Protein AF-A0A2V9WKB6-F1 (afdb_monomer)

Structure (mmCIF, N/CA/C/O backbone):
data_AF-A0A2V9WKB6-F1
#
_entry.id   AF-A0A2V9WKB6-F1
#
loop_
_atom_site.group_PDB
_atom_site.id
_atom_site.type_symbol
_atom_site.label_atom_id
_atom_site.label_alt_id
_atom_site.label_comp_id
_atom_site.label_asym_id
_atom_site.label_entity_id
_atom_site.label_seq_id
_atom_site.pdbx_PDB_ins_code
_atom_site.Cartn_x
_atom_site.Cartn_y
_atom_site.Cartn_z
_atom_site.occupancy
_atom_site.B_iso_or_equiv
_atom_site.auth_seq_id
_atom_site.auth_comp_id
_atom_site.auth_asym_id
_atom_site.auth_atom_id
_atom_site.pdbx_PDB_model_num
ATOM 1 N N . MET A 1 1 ? 29.703 27.409 -41.846 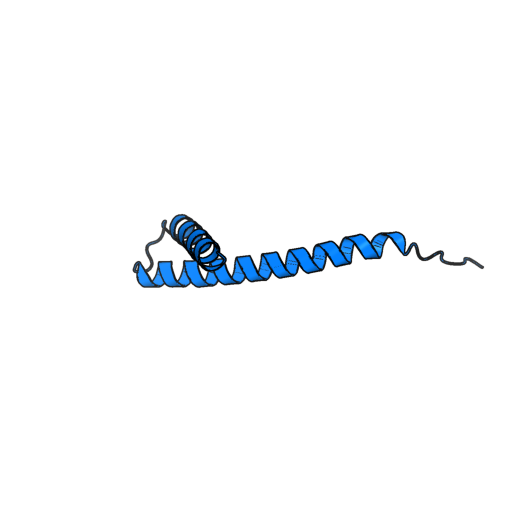1.00 39.22 1 MET A N 1
ATOM 2 C CA . MET A 1 1 ? 29.437 25.962 -41.966 1.00 39.22 1 MET A CA 1
ATOM 3 C C . MET A 1 1 ? 29.777 25.366 -40.609 1.00 39.22 1 MET A C 1
ATOM 5 O O . MET A 1 1 ? 30.945 25.364 -40.257 1.00 39.22 1 MET A O 1
ATOM 9 N N . ILE A 1 2 ? 28.774 25.085 -39.774 1.00 52.44 2 ILE A N 1
ATOM 10 C CA . ILE A 1 2 ? 28.977 24.535 -38.425 1.00 52.44 2 ILE A CA 1
ATOM 11 C C . ILE A 1 2 ? 28.466 23.104 -38.491 1.00 52.44 2 ILE A C 1
ATOM 13 O O . ILE A 1 2 ? 27.260 22.896 -38.576 1.00 52.44 2 ILE A O 1
ATOM 17 N N . ASP A 1 3 ? 29.376 22.139 -38.501 1.00 55.47 3 ASP A N 1
ATOM 18 C CA . ASP A 1 3 ? 29.036 20.726 -38.387 1.00 55.47 3 ASP A CA 1
ATOM 19 C C . ASP A 1 3 ? 28.616 20.423 -36.940 1.00 55.47 3 ASP A C 1
ATOM 21 O O . ASP A 1 3 ? 29.444 20.535 -36.025 1.00 55.47 3 ASP A O 1
ATOM 25 N N . PRO A 1 4 ? 27.359 20.028 -36.669 1.00 61.34 4 PRO A N 1
ATOM 26 C CA . PRO A 1 4 ? 26.977 19.632 -35.328 1.00 61.34 4 PRO A CA 1
ATOM 27 C C . PRO A 1 4 ? 27.508 18.216 -35.077 1.00 61.34 4 PRO A C 1
ATOM 29 O O . PRO A 1 4 ? 26.915 17.220 -35.490 1.00 61.34 4 PRO A O 1
ATOM 32 N N . LYS A 1 5 ? 28.635 18.112 -34.364 1.00 56.19 5 LYS A N 1
ATOM 33 C CA . LYS A 1 5 ? 29.069 16.861 -33.728 1.00 56.19 5 LYS A CA 1
ATOM 34 C C . LYS A 1 5 ? 28.036 16.473 -32.668 1.00 56.19 5 LYS A C 1
ATOM 36 O O . LYS A 1 5 ? 28.132 16.872 -31.510 1.00 56.19 5 LYS A O 1
ATOM 41 N N . ILE A 1 6 ? 27.034 15.700 -33.077 1.00 59.44 6 ILE A N 1
ATOM 42 C CA . ILE A 1 6 ? 26.075 15.059 -32.179 1.00 59.44 6 ILE A CA 1
ATOM 43 C C . ILE A 1 6 ? 26.870 14.115 -31.273 1.00 59.44 6 ILE A C 1
ATOM 45 O O . ILE A 1 6 ? 27.362 13.067 -31.693 1.00 59.44 6 ILE A O 1
ATOM 49 N N . ASN A 1 7 ? 27.030 14.523 -30.018 1.00 53.94 7 ASN A N 1
ATOM 50 C CA . ASN A 1 7 ? 27.682 13.750 -28.975 1.00 53.94 7 ASN A CA 1
ATOM 51 C C . ASN A 1 7 ? 26.768 12.582 -28.565 1.00 53.94 7 ASN A C 1
ATOM 53 O O . ASN A 1 7 ? 25.987 12.664 -27.621 1.00 53.94 7 ASN A O 1
ATOM 57 N N . ILE A 1 8 ? 26.852 11.481 -29.309 1.00 54.53 8 ILE A N 1
ATOM 58 C CA . ILE A 1 8 ? 26.118 10.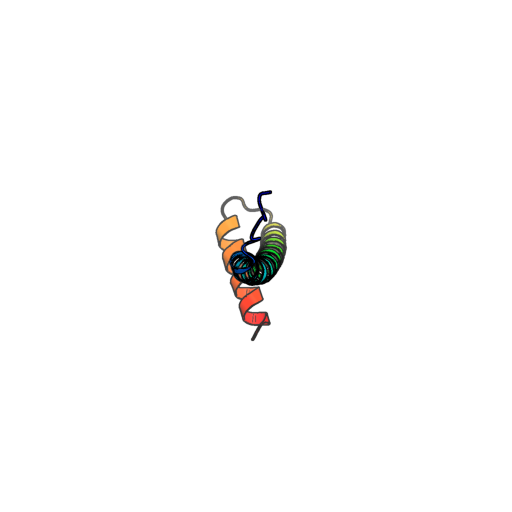225 -29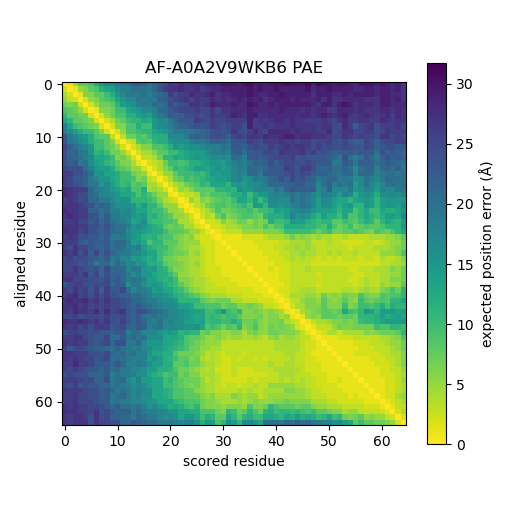.078 1.00 54.53 8 ILE A CA 1
ATOM 59 C C . ILE A 1 8 ? 26.506 9.502 -27.774 1.00 54.53 8 ILE A C 1
ATOM 61 O O . ILE A 1 8 ? 25.884 8.501 -27.422 1.00 54.53 8 ILE A O 1
ATOM 65 N N . ARG A 1 9 ? 27.478 10.012 -27.004 1.00 50.47 9 ARG A N 1
ATOM 66 C CA . ARG A 1 9 ? 27.952 9.373 -25.766 1.00 50.47 9 ARG A CA 1
ATOM 67 C C . ARG A 1 9 ? 26.951 9.439 -24.603 1.00 50.47 9 ARG A C 1
ATOM 69 O O . ARG A 1 9 ? 27.067 8.653 -23.669 1.00 50.47 9 ARG A O 1
ATOM 76 N N . SER A 1 10 ? 25.934 10.298 -24.675 1.00 53.22 10 SER A N 1
ATOM 77 C CA . SER A 1 10 ? 24.927 10.445 -23.608 1.00 53.22 10 SER A CA 1
ATOM 78 C C . SER A 1 10 ? 23.698 9.539 -23.756 1.00 53.22 10 SER A C 1
ATOM 80 O O . SER A 1 10 ? 22.894 9.453 -22.833 1.00 53.22 10 SER A O 1
ATOM 82 N N . LYS A 1 11 ? 23.525 8.839 -24.887 1.00 48.22 11 LYS A N 1
ATOM 83 C CA . LYS A 1 11 ? 22.310 8.034 -25.130 1.00 48.22 11 LYS A CA 1
ATOM 84 C C . LYS A 1 11 ? 22.313 6.681 -24.408 1.00 48.22 11 LYS A C 1
ATOM 86 O O . LYS A 1 11 ? 21.248 6.162 -24.096 1.00 48.22 11 LYS A O 1
ATOM 91 N N . SER A 1 12 ? 23.495 6.138 -24.108 1.00 49.56 12 SER A N 1
ATOM 92 C CA . SER A 1 12 ? 23.625 4.798 -23.516 1.00 49.56 12 SER A CA 1
ATOM 93 C C . SER A 1 12 ? 23.362 4.750 -22.006 1.00 49.56 12 SER A C 1
ATOM 95 O O . SER A 1 12 ? 23.036 3.689 -21.488 1.00 49.56 12 SER A O 1
ATOM 97 N N . ALA A 1 13 ? 23.492 5.874 -21.293 1.00 51.56 13 ALA A N 1
ATOM 98 C CA . ALA A 1 13 ? 23.162 5.946 -19.866 1.00 51.56 13 ALA A CA 1
ATOM 99 C C . ALA A 1 13 ? 21.647 6.103 -19.640 1.00 51.56 13 ALA A C 1
ATOM 101 O O . ALA A 1 13 ? 21.097 5.538 -18.697 1.00 51.56 13 ALA A O 1
ATOM 102 N N . LEU A 1 14 ? 20.963 6.815 -20.545 1.00 52.06 14 LEU A N 1
ATOM 103 C CA . LEU A 1 14 ? 19.522 7.042 -20.456 1.00 52.06 14 LEU A CA 1
ATOM 104 C C . LEU A 1 14 ? 18.725 5.763 -20.749 1.00 52.06 14 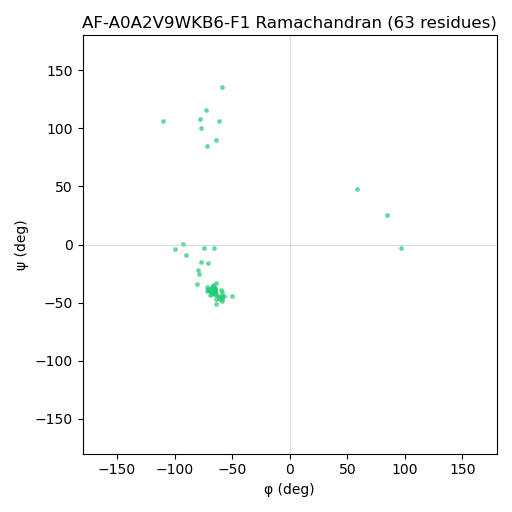LEU A C 1
ATOM 106 O O . LEU A 1 14 ? 17.748 5.489 -20.067 1.00 52.06 14 LEU A O 1
ATOM 110 N N . SER A 1 15 ? 19.157 4.940 -21.711 1.00 52.09 15 SER A N 1
ATOM 111 C CA . SER A 1 15 ? 18.486 3.667 -22.016 1.00 52.09 15 SER A CA 1
ATOM 112 C C . SER A 1 15 ? 18.580 2.654 -20.868 1.00 52.09 15 SER A C 1
ATOM 114 O O . SER A 1 15 ? 17.608 1.957 -20.592 1.00 52.09 15 SER A O 1
ATOM 116 N N . ALA A 1 16 ? 19.707 2.610 -20.151 1.00 52.25 16 ALA A N 1
ATOM 117 C CA . ALA A 1 16 ? 19.841 1.795 -18.944 1.00 52.25 16 ALA A CA 1
ATOM 118 C C . ALA A 1 16 ? 18.957 2.324 -17.797 1.00 52.25 16 ALA A C 1
ATOM 120 O O . ALA A 1 16 ? 18.305 1.540 -17.113 1.00 52.25 16 ALA A O 1
ATOM 121 N N . GLN A 1 17 ? 18.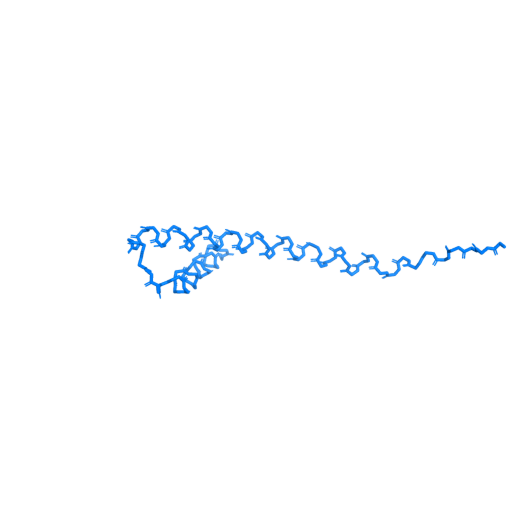872 3.649 -17.618 1.00 50.72 17 GLN A N 1
ATOM 122 C CA . GLN A 1 17 ? 17.982 4.256 -16.622 1.00 50.72 17 GLN A CA 1
ATOM 123 C C . GLN A 1 17 ? 16.500 4.032 -16.926 1.00 50.72 17 GLN A C 1
ATOM 125 O O . GLN A 1 17 ? 15.756 3.722 -16.006 1.00 50.72 17 GLN A O 1
ATOM 130 N N . VAL A 1 18 ? 16.065 4.143 -18.182 1.00 54.12 18 VAL A N 1
ATOM 131 C CA . VAL A 1 18 ? 14.655 3.956 -18.570 1.00 54.12 18 VAL A CA 1
ATOM 132 C C . VAL A 1 18 ? 14.194 2.519 -18.321 1.00 54.12 18 VAL A C 1
ATOM 134 O O . VAL A 1 18 ? 13.097 2.314 -17.809 1.00 54.12 18 VAL A O 1
ATOM 137 N N . ASN A 1 19 ? 15.046 1.527 -18.593 1.00 54.06 19 ASN A N 1
ATOM 138 C CA . ASN A 1 19 ? 14.719 0.123 -18.333 1.00 54.06 19 ASN A CA 1
ATOM 139 C C . ASN A 1 19 ? 14.618 -0.174 -16.828 1.00 54.06 19 ASN A C 1
ATOM 141 O O . ASN A 1 19 ? 13.724 -0.900 -16.398 1.00 54.06 19 ASN A O 1
ATOM 145 N N . ASN A 1 20 ? 15.487 0.440 -16.019 1.00 54.78 20 ASN A N 1
ATOM 146 C CA . ASN A 1 20 ? 15.432 0.318 -14.563 1.00 54.78 20 ASN A CA 1
ATOM 147 C C . ASN A 1 20 ? 14.241 1.086 -13.965 1.00 54.78 20 ASN A C 1
ATOM 149 O O . ASN A 1 20 ? 13.576 0.567 -13.079 1.00 54.78 20 ASN A O 1
ATOM 153 N N . HIS A 1 21 ? 13.919 2.280 -14.471 1.00 52.72 21 HIS A N 1
ATOM 154 C CA . HIS A 1 21 ? 12.753 3.055 -14.036 1.00 52.72 21 HIS A CA 1
ATOM 155 C C . HIS A 1 21 ? 11.434 2.374 -14.393 1.00 52.72 21 HIS A C 1
ATOM 157 O O . HIS A 1 21 ? 10.510 2.418 -13.594 1.00 52.72 21 HIS A O 1
ATOM 163 N N . ALA A 1 22 ? 11.334 1.729 -15.558 1.00 54.78 22 ALA A N 1
ATOM 164 C CA . ALA A 1 22 ? 10.145 0.970 -15.934 1.00 54.78 22 ALA A CA 1
ATOM 165 C C . ALA A 1 22 ? 9.961 -0.272 -15.047 1.00 54.78 22 ALA A C 1
ATOM 167 O O . ALA A 1 22 ? 8.847 -0.555 -14.618 1.00 54.78 22 ALA A O 1
ATOM 168 N N . GLY A 1 23 ? 11.053 -0.976 -14.721 1.00 54.44 23 GLY A N 1
ATOM 169 C CA . GLY A 1 23 ? 11.028 -2.088 -13.767 1.00 54.44 23 GLY A CA 1
ATOM 170 C C . GLY A 1 23 ? 10.644 -1.650 -12.350 1.00 54.44 23 GLY A C 1
ATOM 171 O O . GLY A 1 23 ? 9.822 -2.305 -11.716 1.00 54.44 23 GLY A O 1
ATOM 172 N N . MET A 1 24 ? 11.172 -0.513 -11.884 1.00 57.22 24 MET A N 1
ATOM 173 C CA . MET A 1 24 ? 10.814 0.075 -10.587 1.00 57.22 24 MET A CA 1
ATOM 174 C C . MET A 1 24 ? 9.372 0.589 -10.571 1.00 57.22 24 MET A C 1
ATOM 176 O O . MET A 1 24 ? 8.662 0.318 -9.621 1.00 57.22 24 MET A O 1
ATOM 180 N N . ALA A 1 25 ? 8.892 1.223 -11.644 1.00 59.81 25 ALA A N 1
ATOM 181 C CA . ALA A 1 25 ? 7.508 1.688 -11.745 1.00 59.81 25 ALA A CA 1
ATOM 182 C C . ALA A 1 25 ? 6.496 0.530 -11.797 1.00 59.81 25 ALA A C 1
ATOM 184 O O . ALA A 1 25 ? 5.399 0.642 -11.256 1.00 59.81 25 ALA A O 1
ATOM 185 N N . LEU A 1 26 ? 6.853 -0.594 -12.428 1.00 60.28 26 LEU A N 1
ATOM 186 C CA . LEU A 1 26 ? 6.042 -1.815 -12.402 1.00 60.28 26 LEU A CA 1
ATOM 187 C C . LEU A 1 26 ? 6.042 -2.464 -11.013 1.00 60.28 26 LEU A C 1
ATOM 189 O O . LEU A 1 26 ? 4.995 -2.925 -10.563 1.00 60.28 26 LEU A O 1
ATOM 193 N N . ALA A 1 27 ? 7.188 -2.472 -10.326 1.00 64.62 27 ALA A N 1
ATOM 194 C CA . ALA A 1 27 ? 7.285 -2.937 -8.945 1.00 64.62 27 ALA A CA 1
ATOM 195 C C . ALA A 1 27 ? 6.469 -2.043 -7.996 1.00 64.62 27 ALA A C 1
ATOM 197 O O . ALA A 1 27 ? 5.653 -2.564 -7.243 1.00 64.62 27 ALA A O 1
ATOM 198 N N . ASP A 1 28 ? 6.594 -0.719 -8.108 1.00 70.50 28 ASP A N 1
ATOM 199 C CA . ASP A 1 28 ? 5.784 0.260 -7.374 1.00 70.50 28 ASP A CA 1
ATOM 200 C C . ASP A 1 28 ? 4.292 0.077 -7.662 1.00 70.50 28 ASP A C 1
ATOM 202 O O . ASP A 1 28 ? 3.474 0.115 -6.748 1.00 70.50 28 ASP A O 1
ATOM 206 N N . SER A 1 29 ? 3.915 -0.193 -8.916 1.00 79.06 29 SER A N 1
ATOM 207 C CA . SER A 1 29 ? 2.518 -0.442 -9.286 1.00 79.06 29 SER A CA 1
ATOM 208 C C . SER A 1 29 ? 1.969 -1.739 -8.675 1.00 79.06 29 SER A C 1
ATOM 210 O O . SER A 1 29 ? 0.823 -1.771 -8.214 1.00 79.06 29 SER A O 1
ATOM 212 N N . ALA A 1 30 ? 2.775 -2.802 -8.617 1.00 84.69 30 ALA A N 1
ATOM 213 C CA . ALA A 1 30 ? 2.387 -4.061 -7.986 1.00 84.69 30 ALA A CA 1
ATOM 214 C C . ALA A 1 30 ? 2.266 -3.916 -6.460 1.00 84.69 30 ALA A C 1
ATOM 216 O O . ALA A 1 30 ? 1.286 -4.385 -5.876 1.00 84.69 30 ALA A O 1
ATOM 217 N N . VAL A 1 31 ? 3.226 -3.234 -5.826 1.00 85.50 31 VAL A N 1
ATOM 218 C CA . VAL A 1 31 ? 3.214 -2.940 -4.385 1.00 85.50 31 VAL A CA 1
ATOM 219 C C . VAL A 1 31 ? 2.005 -2.084 -4.035 1.00 85.50 31 VAL A C 1
ATOM 221 O O . VAL A 1 31 ? 1.261 -2.432 -3.125 1.00 85.50 31 VAL A O 1
ATOM 224 N N . GLN A 1 32 ? 1.744 -1.025 -4.803 1.00 84.44 32 GLN A N 1
ATOM 225 C CA . GLN A 1 32 ? 0.589 -0.156 -4.611 1.00 84.44 32 GLN A CA 1
ATOM 226 C C . GLN A 1 32 ? -0.727 -0.931 -4.705 1.00 84.44 32 GLN A C 1
ATOM 228 O O . GLN A 1 32 ? -1.588 -0.772 -3.842 1.00 84.44 32 GLN A O 1
ATOM 233 N N . THR A 1 33 ? -0.881 -1.782 -5.725 1.00 87.50 33 THR A N 1
ATOM 234 C CA . THR A 1 33 ? -2.084 -2.613 -5.890 1.00 87.50 33 THR A CA 1
ATOM 235 C C . THR A 1 33 ? -2.287 -3.501 -4.667 1.00 87.50 33 THR A C 1
ATOM 237 O O . THR A 1 33 ? -3.366 -3.516 -4.080 1.00 87.50 33 THR A O 1
ATOM 240 N N . ARG A 1 34 ? -1.226 -4.184 -4.227 1.00 86.88 34 ARG A N 1
ATOM 241 C CA . ARG A 1 34 ? -1.282 -5.098 -3.086 1.00 86.88 34 ARG A CA 1
ATOM 242 C C . ARG A 1 34 ? -1.525 -4.370 -1.759 1.00 86.88 34 ARG A C 1
ATOM 244 O O . ARG A 1 34 ? -2.276 -4.868 -0.926 1.00 86.88 34 ARG A O 1
ATOM 251 N N . ALA A 1 35 ? -0.955 -3.183 -1.574 1.00 85.94 35 ALA A N 1
ATOM 252 C CA . ALA A 1 35 ? -1.197 -2.342 -0.404 1.00 85.94 35 ALA A CA 1
ATOM 253 C C . ALA A 1 35 ? -2.655 -1.861 -0.356 1.00 85.94 35 ALA A C 1
ATOM 255 O O . ALA A 1 35 ? -3.266 -1.836 0.710 1.00 85.94 35 ALA A O 1
ATOM 256 N N . TYR A 1 36 ? -3.242 -1.540 -1.513 1.00 83.88 36 TYR A N 1
ATOM 257 C CA . TYR A 1 36 ? -4.648 -1.150 -1.604 1.00 83.88 36 TYR A CA 1
ATOM 258 C C . TYR A 1 36 ? -5.589 -2.316 -1.281 1.00 83.88 36 TYR A C 1
ATOM 260 O O . TYR A 1 36 ? -6.545 -2.139 -0.530 1.00 83.88 36 TYR A O 1
ATOM 268 N N . GLU A 1 37 ? -5.293 -3.522 -1.777 1.00 87.38 37 GLU A N 1
ATOM 269 C CA . GLU A 1 37 ? -6.031 -4.737 -1.407 1.00 87.38 37 GLU A CA 1
ATOM 270 C C . GLU A 1 37 ? -6.006 -4.972 0.109 1.00 87.38 37 GLU A C 1
ATOM 272 O O . GLU A 1 37 ? -7.038 -5.280 0.703 1.00 87.38 37 GLU A O 1
ATOM 277 N N . LEU A 1 38 ? -4.841 -4.802 0.747 1.00 87.31 38 LEU A N 1
ATOM 278 C CA . LEU A 1 38 ? -4.686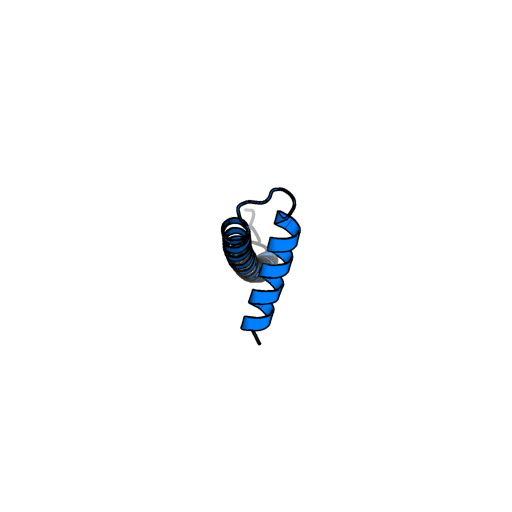 -4.933 2.198 1.00 87.31 38 LEU A CA 1
ATOM 279 C C . LEU A 1 38 ? -5.466 -3.857 2.959 1.00 87.31 38 LEU A C 1
ATOM 281 O O . LEU A 1 38 ? -6.142 -4.178 3.935 1.00 87.31 38 LEU A O 1
ATOM 285 N N . PHE A 1 39 ? -5.445 -2.616 2.474 1.00 82.69 39 PHE A N 1
ATOM 286 C CA . PHE A 1 39 ? -6.229 -1.521 3.036 1.00 82.69 39 PHE A CA 1
ATOM 287 C C . PHE A 1 39 ? -7.738 -1.805 2.970 1.00 82.69 39 PHE A C 1
ATOM 289 O O . PHE A 1 39 ? -8.453 -1.601 3.954 1.00 82.69 39 PHE A O 1
ATOM 296 N N . GLU A 1 40 ? -8.241 -2.317 1.843 1.00 85.88 40 GLU A N 1
ATOM 297 C CA . GLU A 1 40 ? -9.650 -2.704 1.713 1.00 85.88 40 GLU A CA 1
ATOM 298 C C . GLU A 1 40 ? -10.006 -3.910 2.589 1.00 85.88 40 GLU A C 1
ATOM 300 O O . GLU A 1 40 ? -11.037 -3.888 3.266 1.00 85.88 40 GLU A O 1
ATOM 305 N N . LEU A 1 41 ? -9.140 -4.927 2.644 1.00 84.19 41 LEU A N 1
ATOM 306 C CA . LEU A 1 41 ? -9.331 -6.119 3.474 1.00 84.19 41 LEU A CA 1
ATOM 307 C C . LEU A 1 41 ? -9.318 -5.785 4.974 1.00 84.19 41 LEU A C 1
ATOM 309 O O . LEU A 1 41 ? -10.082 -6.353 5.752 1.00 84.19 41 LEU A O 1
ATOM 313 N N . GLY A 1 42 ? -8.462 -4.844 5.375 1.00 78.38 42 GLY A N 1
ATOM 314 C CA . GLY A 1 42 ? -8.316 -4.362 6.745 1.00 78.38 42 GLY A CA 1
ATOM 315 C C . GLY A 1 42 ? -9.450 -3.450 7.215 1.00 78.38 42 GLY A C 1
ATOM 316 O O . GLY A 1 42 ? -9.448 -3.041 8.373 1.00 78.38 42 GLY A O 1
ATOM 317 N N . GLY A 1 43 ? -10.422 -3.131 6.351 1.00 81.50 43 GLY A N 1
ATOM 318 C CA . GLY A 1 43 ? -11.557 -2.273 6.693 1.00 81.50 43 GLY A CA 1
ATOM 319 C C . GLY A 1 43 ? -11.271 -0.778 6.565 1.00 81.50 43 GLY A C 1
ATOM 320 O O . GLY A 1 43 ? -11.934 0.020 7.223 1.00 81.50 43 GLY A O 1
ATOM 321 N N . ARG A 1 44 ? -10.312 -0.394 5.711 1.00 75.44 44 ARG A N 1
ATOM 322 C CA . ARG A 1 44 ? -9.953 1.001 5.405 1.00 75.44 44 ARG A CA 1
ATOM 323 C C . ARG A 1 44 ? -9.535 1.790 6.645 1.00 75.44 44 ARG A C 1
ATOM 325 O O . ARG A 1 44 ? -10.021 2.888 6.906 1.00 75.44 44 ARG A O 1
ATOM 332 N N . ILE A 1 45 ? -8.651 1.189 7.437 1.00 77.00 45 ILE A N 1
ATOM 333 C CA . ILE A 1 45 ? -8.138 1.803 8.659 1.00 77.00 45 ILE A CA 1
ATOM 334 C C . ILE A 1 45 ? -7.084 2.842 8.280 1.00 77.00 45 ILE A C 1
ATOM 336 O O . ILE A 1 45 ? -5.961 2.504 7.896 1.00 77.00 45 ILE A O 1
ATOM 340 N N . ASP A 1 46 ? -7.441 4.114 8.432 1.00 71.06 46 ASP A N 1
ATOM 341 C CA . ASP A 1 46 ? -6.485 5.210 8.319 1.00 71.06 46 ASP A CA 1
ATOM 342 C C . ASP A 1 46 ? -5.353 5.052 9.346 1.00 71.06 46 ASP A C 1
ATOM 344 O O . ASP A 1 46 ? -5.572 4.716 10.512 1.00 71.06 46 ASP A O 1
ATOM 348 N N . GLY A 1 47 ? -4.116 5.268 8.892 1.00 81.06 47 GLY A N 1
ATOM 349 C CA . GLY A 1 47 ? -2.900 5.091 9.695 1.00 81.06 47 GLY A CA 1
ATOM 350 C C . GLY A 1 47 ? -2.193 3.741 9.527 1.00 81.06 47 GLY A C 1
ATOM 351 O O . GLY A 1 47 ? -1.114 3.566 10.085 1.00 81.06 47 GLY A O 1
ATOM 3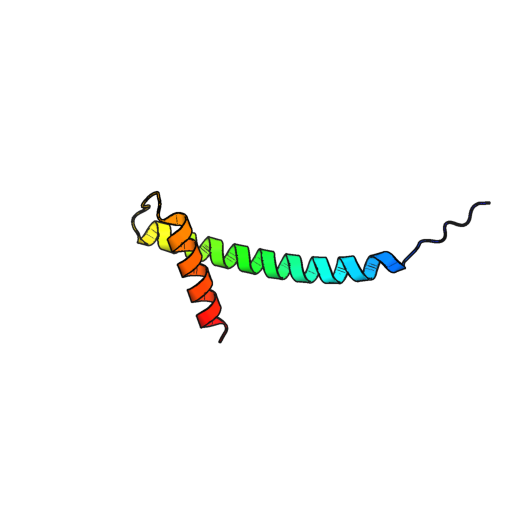52 N N . ARG A 1 48 ? -2.742 2.803 8.739 1.00 83.88 48 ARG A N 1
ATOM 353 C CA . ARG A 1 48 ? -2.048 1.550 8.370 1.00 83.88 48 ARG A CA 1
ATOM 354 C C . ARG A 1 48 ? -1.416 1.554 6.986 1.00 83.88 48 ARG A C 1
ATOM 356 O O . ARG A 1 48 ? -0.686 0.622 6.683 1.00 83.88 48 ARG A O 1
ATOM 363 N N . ALA A 1 49 ? -1.595 2.619 6.206 1.00 80.31 49 ALA A N 1
ATOM 364 C CA . ALA A 1 49 ? -1.099 2.706 4.833 1.00 80.31 49 ALA A CA 1
ATOM 365 C C . ALA A 1 49 ? 0.391 2.336 4.690 1.00 80.31 49 ALA A C 1
ATOM 367 O O . ALA A 1 49 ? 0.740 1.564 3.804 1.00 80.31 49 ALA A O 1
ATOM 368 N N . GLU A 1 50 ? 1.264 2.815 5.585 1.00 84.25 50 GLU A N 1
ATOM 369 C CA . GLU A 1 5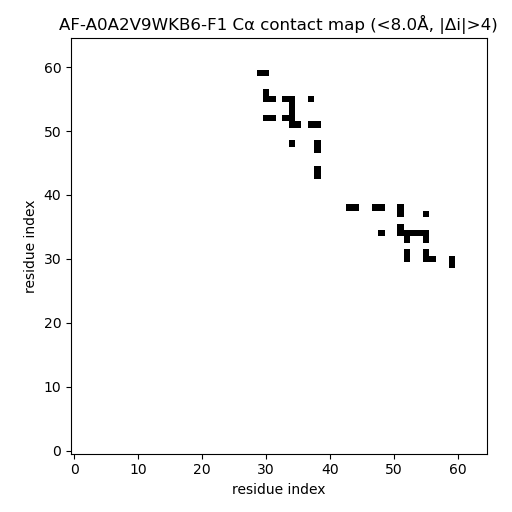0 ? 2.685 2.428 5.574 1.00 84.25 50 GLU A CA 1
ATOM 370 C C . GLU A 1 50 ? 2.883 0.940 5.883 1.00 84.25 50 GLU A C 1
ATOM 372 O O . GLU A 1 50 ? 3.699 0.269 5.259 1.00 84.25 50 GLU A O 1
ATOM 377 N N . GLN A 1 51 ? 2.126 0.398 6.833 1.00 86.62 51 GLN A N 1
ATOM 378 C CA . GLN A 1 51 ? 2.244 -0.993 7.253 1.00 86.62 51 GLN A CA 1
ATOM 379 C C . GLN A 1 51 ? 1.714 -1.955 6.179 1.00 86.62 51 GLN A C 1
ATOM 381 O O . GLN A 1 51 ? 2.345 -2.977 5.911 1.00 86.62 51 GLN A O 1
ATOM 386 N N . ASP A 1 52 ? 0.617 -1.588 5.516 1.00 85.06 52 ASP A N 1
ATOM 387 C CA . ASP A 1 52 ? 0.050 -2.300 4.370 1.00 85.06 52 ASP A CA 1
ATOM 388 C C . ASP A 1 52 ? 1.001 -2.243 3.163 1.00 85.06 52 ASP A C 1
ATOM 390 O O . ASP A 1 52 ? 1.170 -3.240 2.460 1.00 85.06 52 ASP A O 1
ATOM 394 N N . TRP A 1 53 ? 1.701 -1.119 2.969 1.00 86.19 53 TRP A N 1
ATOM 395 C CA . TRP A 1 53 ? 2.747 -0.980 1.952 1.00 86.19 53 TRP A CA 1
ATOM 396 C C . TRP A 1 53 ? 3.942 -1.905 2.211 1.00 86.19 53 TRP A C 1
ATOM 398 O O . TRP A 1 53 ? 4.315 -2.691 1.339 1.00 86.19 53 TRP A O 1
ATOM 408 N N . TYR A 1 54 ? 4.503 -1.893 3.424 1.00 87.88 54 TYR A N 1
ATOM 409 C CA . TYR A 1 54 ? 5.599 -2.800 3.788 1.00 87.88 54 TYR A CA 1
ATOM 410 C C . TYR A 1 54 ? 5.197 -4.274 3.667 1.00 87.88 54 TYR A C 1
ATOM 412 O O . TYR A 1 54 ? 5.987 -5.110 3.220 1.00 87.88 54 TYR A O 1
ATOM 420 N N . GLN A 1 55 ? 3.964 -4.607 4.051 1.00 87.62 55 GLN A N 1
ATOM 421 C CA . GLN A 1 55 ? 3.433 -5.958 3.923 1.00 87.62 55 GLN A CA 1
ATOM 422 C C . GLN A 1 55 ? 3.331 -6.370 2.447 1.00 87.62 55 GLN A C 1
ATOM 424 O O . GLN A 1 55 ? 3.746 -7.475 2.100 1.00 87.62 55 GLN A O 1
ATOM 429 N N . ALA A 1 56 ? 2.847 -5.479 1.579 1.00 87.81 56 ALA A N 1
ATOM 430 C CA . ALA A 1 56 ? 2.767 -5.689 0.138 1.00 87.81 56 ALA A CA 1
ATOM 431 C C . ALA A 1 56 ? 4.139 -5.911 -0.518 1.00 87.81 56 ALA A C 1
ATOM 433 O O . ALA A 1 56 ? 4.296 -6.848 -1.303 1.00 87.81 56 ALA A O 1
ATOM 434 N N . GLU A 1 57 ? 5.146 -5.103 -0.170 1.00 86.75 57 GLU A N 1
ATOM 435 C CA . GLU A 1 57 ? 6.519 -5.287 -0.660 1.00 86.75 57 GLU A CA 1
ATOM 436 C C . GLU A 1 57 ? 7.083 -6.658 -0.284 1.00 86.75 57 GLU A C 1
ATOM 438 O O . GLU A 1 57 ? 7.698 -7.340 -1.110 1.00 86.75 57 GLU A O 1
ATOM 443 N N . ASN A 1 58 ? 6.866 -7.077 0.963 1.00 87.50 58 ASN A N 1
ATOM 444 C CA . ASN A 1 58 ? 7.395 -8.339 1.461 1.00 87.50 58 ASN A CA 1
ATOM 445 C C . ASN A 1 58 ? 6.710 -9.544 0.791 1.00 87.50 58 ASN A C 1
ATOM 447 O O . ASN A 1 58 ? 7.375 -10.515 0.432 1.00 87.50 58 ASN A O 1
ATOM 451 N N . ASP A 1 59 ? 5.400 -9.455 0.553 1.00 86.00 59 ASP A N 1
ATOM 452 C CA . ASP A 1 59 ? 4.608 -10.490 -0.124 1.00 86.00 59 ASP A CA 1
ATOM 453 C C . ASP A 1 59 ? 5.048 -10.673 -1.592 1.00 86.00 59 ASP A C 1
ATOM 455 O O . ASP A 1 59 ? 5.175 -11.793 -2.094 1.00 86.00 59 ASP A O 1
ATOM 459 N N . LEU A 1 60 ? 5.364 -9.570 -2.281 1.00 82.75 60 LEU A N 1
ATOM 460 C CA . LEU A 1 60 ? 5.884 -9.594 -3.653 1.00 82.75 60 LEU A CA 1
ATOM 461 C C . LEU A 1 60 ? 7.325 -10.110 -3.731 1.00 82.75 60 LEU A C 1
ATOM 463 O O . LEU A 1 60 ? 7.665 -10.848 -4.661 1.00 82.75 60 LEU A O 1
ATOM 467 N N . ARG A 1 61 ? 8.166 -9.790 -2.740 1.00 82.69 61 ARG A N 1
ATOM 468 C CA . ARG A 1 61 ? 9.515 -10.368 -2.624 1.00 82.69 61 ARG A CA 1
ATOM 469 C C . ARG A 1 61 ? 9.475 -11.869 -2.364 1.00 82.69 61 ARG A C 1
ATOM 471 O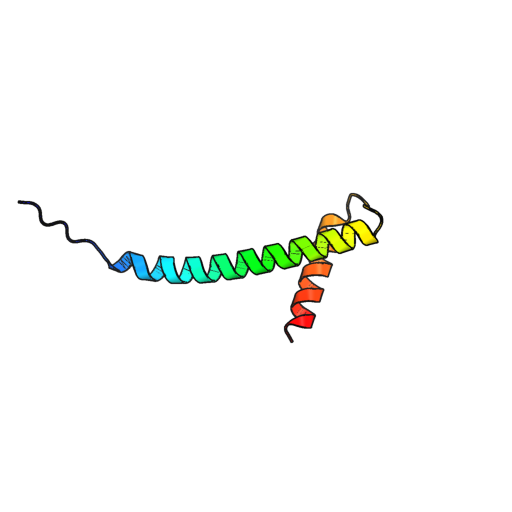 O . ARG A 1 61 ? 10.224 -12.598 -3.006 1.00 82.69 61 ARG A O 1
ATOM 478 N N . ALA A 1 62 ? 8.589 -12.333 -1.484 1.00 82.00 62 ALA A N 1
ATOM 479 C CA . ALA A 1 62 ? 8.424 -13.755 -1.185 1.00 82.00 62 ALA A CA 1
ATOM 480 C C . ALA A 1 62 ? 7.929 -14.559 -2.400 1.00 82.00 62 ALA A C 1
ATOM 482 O O . ALA A 1 62 ? 8.323 -15.705 -2.576 1.00 82.00 62 ALA A O 1
ATOM 483 N N . ARG A 1 63 ? 7.106 -13.954 -3.267 1.00 70.94 63 ARG A N 1
ATOM 484 C CA . ARG A 1 63 ? 6.619 -14.566 -4.519 1.00 70.94 63 ARG A CA 1
ATOM 485 C C . ARG A 1 63 ? 7.638 -14.593 -5.660 1.00 70.94 63 ARG A C 1
ATOM 487 O O . ARG A 1 63 ? 7.405 -15.275 -6.653 1.00 70.94 63 ARG A O 1
ATOM 494 N N . SER A 1 64 ? 8.714 -13.820 -5.547 1.00 66.69 64 SER A N 1
ATOM 495 C CA . SER A 1 64 ? 9.778 -13.735 -6.556 1.00 66.69 64 SER A CA 1
ATOM 496 C C . SER A 1 64 ? 10.942 -14.704 -6.285 1.00 66.69 64 SER A C 1
ATOM 498 O O . SER A 1 64 ? 11.922 -14.696 -7.030 1.00 66.69 64 SER A O 1
ATOM 500 N N . GLN A 1 65 ? 10.855 -15.493 -5.207 1.00 52.66 65 GLN A N 1
ATOM 501 C CA . GLN A 1 65 ? 11.800 -16.541 -4.803 1.00 52.66 65 GLN A CA 1
ATOM 502 C C . GLN A 1 65 ? 11.285 -17.915 -5.237 1.00 52.66 65 GLN A C 1
ATOM 504 O O . GLN A 1 65 ? 12.141 -18.743 -5.619 1.00 52.66 65 GLN A O 1
#

Sequence (65 aa):
MIDPKINIRSKSALSAQVNNHAGMALADSAVQTRAYELFELGGRIDGRAEQDWYQAENDLRARSQ

Solvent-accessible surface area (backbone atoms only — not comparable to full-atom values): 3804 Å² total; per-residue (Å²): 139,83,82,80,80,76,73,69,80,64,56,67,62,51,56,55,48,52,56,50,49,51,52,48,51,51,48,51,50,51,25,50,52,44,15,50,52,43,35,59,73,66,68,62,54,85,88,40,64,68,60,30,34,55,50,21,47,50,55,55,54,63,72,75,109

Secondary structure (DSSP, 8-state):
-------GGGHHHHHHHHHHHHHHHHHHHHHHHHHHHHHHHTT--TT-HHHHHHHHHHHHHHHT-

Mean predicted aligned error: 13.43 Å

pLDDT: mean 70.27, std 15.04, range [39.22, 87.88]

Foldseek 3Di:
DDDPPPPPVPVVVVVVVVVVVVVVVVLVVQLVVQLVVVCVVVVNDPPCSVVSSVVSNVVVVVVVD

Radius of gyration: 19.92 Å; Cα contacts (8 Å, |Δi|>4): 23; chains: 1; bounding box: 41×42×52 Å